Protein AF-A0A969B679-F1 (afdb_monomer)

Radius of gyration: 13.57 Å; Cα contacts (8 Å, |Δi|>4): 280; chains: 1; bounding box: 31×29×37 Å

Solvent-accessible surface area (backbone atoms only — not comparable to full-atom values): 5986 Å² total; per-residue (Å²): 124,52,50,67,90,63,87,43,75,42,44,37,35,34,68,43,56,44,59,96,87,38,74,55,59,63,72,22,31,43,34,35,22,45,85,88,44,38,18,14,58,30,70,37,50,71,98,48,69,33,67,26,58,24,21,39,37,39,78,94,76,72,40,67,42,34,56,75,68,40,57,63,42,38,36,37,39,34,79,52,95,94,36,80,44,77,43,83,42,70,72,49,58,83,36,48,85,51,31,37,76,37,71,88,47,34,31,29,33,60

pLDDT: mean 93.39, std 5.0, range [71.81, 98.5]

Nearest PDB structures (foldseek):
  2erj-assembly1_B  TM=4.381E-01  e=5.175E-01  Homo sapiens
  2erj-assembly2_F  TM=4.341E-01  e=7.886E-01  Homo sapiens
  5j0c-assembly1_A  TM=3.801E-01  e=5.533E+00  Homo sapiens

Mean predicted aligned error: 3.42 Å

Structure (mmCIF, N/CA/C/O backbone):
data_AF-A0A969B679-F1
#
_entry.id   AF-A0A969B679-F1
#
loop_
_atom_site.group_PDB
_atom_site.id
_atom_site.type_symbol
_atom_site.label_atom_id
_atom_site.label_alt_id
_atom_site.label_comp_id
_atom_site.label_asym_id
_atom_site.label_entity_id
_atom_site.label_seq_id
_atom_site.pdbx_PDB_ins_code
_atom_site.Cartn_x
_atom_site.Cartn_y
_atom_site.Cartn_z
_atom_site.occupancy
_atom_site.B_iso_or_equiv
_atom_site.auth_seq_id
_atom_site.auth_comp_id
_atom_site.auth_asym_id
_atom_site.auth_atom_id
_atom_site.pdbx_PDB_model_num
ATOM 1 N N . MET A 1 1 ? -4.834 12.360 -0.979 1.00 77.44 1 MET A N 1
ATOM 2 C CA . MET A 1 1 ? -3.890 12.280 0.158 1.00 77.44 1 MET A CA 1
ATOM 3 C C . MET A 1 1 ? -4.436 11.255 1.132 1.00 77.44 1 MET A C 1
ATOM 5 O O . MET A 1 1 ? -5.656 11.120 1.175 1.00 77.44 1 MET A O 1
ATOM 9 N N . ALA A 1 2 ? -3.565 10.530 1.836 1.00 93.31 2 ALA A N 1
ATOM 10 C CA . ALA A 1 2 ? -3.981 9.546 2.835 1.00 93.31 2 ALA A CA 1
ATOM 11 C C . ALA A 1 2 ? -4.539 10.224 4.098 1.00 93.31 2 ALA A C 1
ATOM 13 O O . ALA A 1 2 ? -4.279 11.407 4.318 1.00 93.31 2 ALA A O 1
ATOM 14 N N . VAL A 1 3 ? -5.305 9.485 4.903 1.00 96.44 3 VAL A N 1
ATOM 15 C CA . VAL A 1 3 ? -5.722 9.932 6.242 1.00 96.44 3 VAL A CA 1
ATOM 16 C C . VAL A 1 3 ? -4.527 10.109 7.184 1.00 96.44 3 VAL A C 1
ATOM 18 O O . VAL A 1 3 ? -3.474 9.495 6.997 1.00 96.44 3 VAL A O 1
ATOM 21 N N . GLU A 1 4 ? -4.721 10.924 8.219 1.00 95.88 4 GLU A N 1
ATOM 22 C CA . GLU A 1 4 ? -3.744 11.114 9.292 1.00 95.88 4 GLU A CA 1
ATOM 23 C C . GLU A 1 4 ? -3.589 9.848 10.161 1.00 95.88 4 GLU A C 1
ATOM 25 O O . GLU A 1 4 ? -4.543 9.076 10.299 1.00 95.88 4 GLU A O 1
ATOM 30 N N . PRO A 1 5 ? -2.419 9.634 10.794 1.00 96.12 5 PRO A N 1
ATOM 31 C CA . PRO A 1 5 ? -2.209 8.535 11.726 1.00 96.12 5 PRO A CA 1
ATOM 32 C C . PRO A 1 5 ? -3.212 8.510 12.881 1.00 96.12 5 PRO A C 1
ATOM 34 O O . PRO A 1 5 ? -3.307 9.454 13.662 1.00 96.12 5 PRO A O 1
ATOM 37 N N . THR A 1 6 ? -3.911 7.387 13.036 1.00 95.56 6 THR A N 1
ATOM 38 C CA . THR A 1 6 ? -4.950 7.215 14.069 1.00 95.56 6 THR A CA 1
ATOM 39 C C . THR A 1 6 ? -4.444 6.515 15.330 1.00 95.56 6 THR A C 1
ATOM 41 O O . THR A 1 6 ? -5.145 6.456 16.336 1.00 95.56 6 THR A O 1
ATOM 44 N N . GLY A 1 7 ? -3.228 5.957 15.287 1.00 94.00 7 GLY A N 1
ATOM 45 C CA . GLY A 1 7 ? -2.674 5.110 16.350 1.00 94.00 7 GLY A CA 1
ATOM 46 C C . GLY A 1 7 ? -3.053 3.628 16.235 1.00 94.00 7 GLY A C 1
ATOM 47 O O . GLY A 1 7 ? -2.544 2.817 17.005 1.00 94.00 7 GLY A O 1
ATOM 48 N N . LEU A 1 8 ? -3.879 3.259 15.250 1.00 95.31 8 LEU A N 1
ATOM 49 C CA . LEU A 1 8 ? -4.271 1.878 14.957 1.00 95.31 8 LEU A CA 1
ATOM 50 C C . LEU A 1 8 ? -3.800 1.474 13.549 1.00 95.31 8 LEU A C 1
ATOM 52 O O . LEU A 1 8 ? -4.565 1.589 12.587 1.00 95.31 8 LEU A O 1
ATOM 56 N N . PRO A 1 9 ? -2.529 1.060 13.392 1.00 97.25 9 PRO A N 1
ATOM 57 C CA . PRO A 1 9 ? -1.980 0.725 12.088 1.00 97.25 9 PRO A CA 1
ATOM 58 C C . PRO A 1 9 ? -2.364 -0.692 11.646 1.00 97.25 9 PRO A C 1
ATOM 60 O O . PRO A 1 9 ? -2.398 -1.626 12.446 1.00 97.25 9 PRO A O 1
ATOM 63 N N . TYR A 1 10 ? -2.530 -0.867 10.338 1.00 97.75 10 TYR A N 1
ATOM 64 C CA . TYR A 1 10 ? -2.498 -2.163 9.670 1.00 97.75 10 TYR A CA 1
ATOM 65 C C . TYR A 1 10 ? -1.510 -2.114 8.506 1.00 97.75 10 TYR A C 1
ATOM 67 O O . TYR A 1 10 ? -1.574 -1.233 7.642 1.00 97.75 10 TYR A O 1
ATOM 75 N N . ASN A 1 11 ? -0.571 -3.055 8.502 1.00 97.62 11 ASN A N 1
ATOM 76 C CA . ASN A 1 11 ? 0.531 -3.076 7.550 1.00 97.62 11 ASN A CA 1
ATOM 77 C C . ASN A 1 11 ? 0.176 -3.923 6.329 1.00 97.62 11 ASN A C 1
ATOM 79 O O . ASN A 1 11 ? -0.263 -5.069 6.458 1.00 97.62 11 ASN A O 1
ATOM 83 N N . VAL A 1 12 ? 0.432 -3.375 5.145 1.00 97.62 12 VAL A N 1
ATOM 84 C CA . VAL A 1 12 ? 0.317 -4.089 3.873 1.00 97.62 12 VAL A CA 1
ATOM 85 C C . VAL A 1 12 ? 1.657 -4.000 3.158 1.00 97.62 12 VAL A C 1
ATOM 87 O O . VAL A 1 12 ? 2.156 -2.910 2.892 1.00 97.62 12 VAL A O 1
ATOM 90 N N . ILE A 1 13 ? 2.262 -5.150 2.880 1.00 97.12 13 ILE A N 1
ATOM 91 C CA . ILE A 1 13 ? 3.556 -5.243 2.204 1.00 97.12 13 ILE A CA 1
ATOM 92 C C . ILE A 1 13 ? 3.302 -5.561 0.733 1.00 97.12 13 ILE A C 1
ATOM 94 O O . ILE A 1 13 ? 2.708 -6.592 0.425 1.00 97.12 13 ILE A O 1
ATOM 98 N N . ILE A 1 14 ? 3.767 -4.693 -0.161 1.00 96.19 14 ILE A N 1
ATOM 99 C CA . ILE A 1 14 ? 3.726 -4.909 -1.607 1.00 96.19 14 ILE A CA 1
ATOM 100 C C . ILE A 1 14 ? 5.092 -5.424 -2.059 1.00 96.19 14 ILE A C 1
ATOM 102 O O . ILE A 1 14 ? 6.091 -4.723 -1.903 1.00 96.19 14 ILE A O 1
ATOM 106 N N . THR A 1 15 ? 5.154 -6.666 -2.537 1.00 94.00 15 THR A N 1
ATOM 107 C CA . THR A 1 15 ? 6.419 -7.367 -2.837 1.00 94.00 15 THR A CA 1
ATOM 108 C C . THR A 1 15 ? 6.871 -7.230 -4.286 1.00 94.00 15 THR A C 1
ATOM 110 O O . THR A 1 15 ? 8.030 -7.500 -4.581 1.00 94.00 15 THR A O 1
ATOM 113 N N . ASP A 1 16 ? 5.976 -6.804 -5.174 1.00 91.31 16 ASP A N 1
ATOM 114 C CA . ASP A 1 16 ? 6.258 -6.537 -6.582 1.00 91.31 16 ASP A CA 1
ATOM 115 C C . ASP A 1 16 ? 5.320 -5.436 -7.080 1.00 91.31 16 ASP A C 1
ATOM 117 O O . ASP A 1 16 ? 4.151 -5.402 -6.678 1.00 91.31 16 ASP A O 1
ATOM 121 N N . ILE A 1 17 ? 5.852 -4.529 -7.900 1.00 91.12 17 ILE A N 1
ATOM 122 C CA . ILE A 1 17 ? 5.087 -3.449 -8.524 1.00 91.12 17 ILE A CA 1
ATOM 123 C C . ILE A 1 17 ? 5.503 -3.359 -9.982 1.00 91.12 17 ILE A C 1
ATOM 125 O O . ILE A 1 17 ? 6.569 -2.834 -10.311 1.00 91.12 17 ILE A O 1
ATOM 129 N N . SER A 1 18 ? 4.627 -3.822 -10.859 1.00 90.19 18 SER A N 1
ATOM 130 C CA . SER A 1 18 ? 4.816 -3.774 -12.298 1.00 90.19 18 SER A CA 1
ATOM 131 C C . SER A 1 18 ? 3.671 -3.030 -12.983 1.00 90.19 18 SER A C 1
ATOM 133 O O . SER A 1 18 ? 2.511 -3.106 -12.594 1.00 90.19 18 SER A O 1
ATOM 135 N N . ILE A 1 19 ? 3.994 -2.273 -14.029 1.00 87.69 19 ILE A N 1
ATOM 136 C CA . ILE A 1 19 ? 3.026 -1.583 -14.880 1.00 87.69 19 ILE A CA 1
ATOM 137 C C . ILE A 1 19 ? 3.187 -2.164 -16.282 1.00 87.69 19 ILE A C 1
ATOM 139 O O . ILE A 1 19 ? 4.223 -1.993 -16.922 1.00 87.69 19 ILE A O 1
ATOM 143 N N . ASN A 1 20 ? 2.167 -2.881 -16.763 1.00 86.62 20 ASN A N 1
ATOM 144 C CA . ASN A 1 20 ? 2.199 -3.600 -18.046 1.00 86.62 20 ASN A CA 1
ATOM 145 C C . ASN A 1 20 ? 3.403 -4.560 -18.187 1.00 86.62 20 ASN A C 1
ATOM 147 O O . ASN A 1 20 ? 3.980 -4.686 -19.268 1.00 86.62 20 ASN A O 1
ATOM 151 N N . GLY A 1 21 ? 3.786 -5.232 -17.095 1.00 84.88 21 GLY A N 1
ATOM 152 C CA . GLY A 1 21 ? 4.892 -6.196 -17.071 1.00 84.88 21 GLY A CA 1
ATOM 153 C C . GLY A 1 21 ? 6.291 -5.576 -17.007 1.00 84.88 21 GLY A C 1
ATOM 154 O O . GLY A 1 21 ? 7.277 -6.299 -17.128 1.00 84.88 21 GLY A O 1
ATOM 155 N N . VAL A 1 22 ? 6.391 -4.258 -16.820 1.00 88.44 22 VAL A N 1
ATOM 156 C CA . VAL A 1 22 ? 7.652 -3.551 -16.568 1.00 88.44 22 VAL A CA 1
ATOM 157 C C . VAL A 1 22 ? 7.672 -3.104 -15.112 1.00 88.44 22 VAL A C 1
ATOM 159 O O . VAL A 1 22 ? 6.694 -2.523 -14.649 1.00 88.44 22 VAL A O 1
ATOM 162 N N . GLU A 1 23 ? 8.764 -3.371 -14.394 1.00 89.75 23 GLU A N 1
ATOM 163 C CA . GLU A 1 23 ? 8.943 -2.913 -13.009 1.00 89.75 23 GLU A CA 1
ATOM 164 C C . GLU A 1 23 ? 8.729 -1.395 -12.915 1.00 89.75 23 GLU A C 1
ATOM 166 O O . GLU A 1 23 ? 9.167 -0.629 -13.782 1.00 89.75 23 GLU A O 1
ATOM 171 N N . ALA A 1 24 ? 8.021 -0.956 -11.877 1.00 90.62 24 ALA A N 1
AT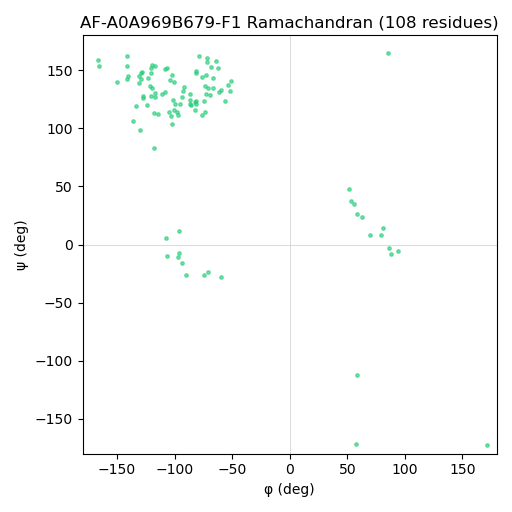OM 172 C CA . ALA A 1 24 ? 7.807 0.457 -11.631 1.00 90.62 24 ALA A CA 1
ATOM 173 C C . ALA A 1 24 ? 9.139 1.177 -11.380 1.00 90.62 24 ALA A C 1
ATOM 175 O O . ALA A 1 24 ? 10.108 0.607 -10.882 1.00 90.62 24 ALA A O 1
ATOM 176 N N . ILE A 1 25 ? 9.182 2.466 -11.703 1.00 90.69 25 ILE A N 1
ATOM 177 C CA . ILE A 1 25 ? 10.349 3.300 -11.414 1.00 90.69 25 ILE A CA 1
ATOM 178 C C . ILE A 1 25 ? 10.330 3.770 -9.958 1.00 90.69 25 ILE A C 1
ATOM 180 O O . ILE A 1 25 ? 9.258 4.005 -9.385 1.00 90.69 25 ILE A O 1
ATOM 184 N N . GLU A 1 26 ? 11.511 3.973 -9.376 1.00 91.31 26 GLU A N 1
ATOM 185 C CA . GLU A 1 26 ? 11.653 4.697 -8.110 1.00 91.31 26 GLU A CA 1
ATOM 186 C C . GLU A 1 26 ? 10.935 6.049 -8.169 1.00 91.31 26 GLU A C 1
ATOM 188 O O . GLU A 1 26 ? 10.945 6.735 -9.192 1.00 91.31 26 GLU A O 1
ATOM 193 N N . GLY A 1 27 ? 10.284 6.422 -7.068 1.00 90.19 27 GLY A N 1
ATOM 194 C CA . GLY A 1 27 ? 9.442 7.619 -7.023 1.00 90.19 27 GLY A CA 1
ATOM 195 C C . GLY A 1 27 ? 7.961 7.346 -7.307 1.00 90.19 27 GLY A C 1
ATOM 196 O O . GLY A 1 27 ? 7.128 8.238 -7.150 1.00 90.19 27 GLY A O 1
ATOM 197 N N . THR A 1 28 ? 7.608 6.113 -7.674 1.00 93.00 28 THR A N 1
ATOM 198 C CA . THR A 1 28 ? 6.214 5.678 -7.807 1.00 93.00 28 THR A CA 1
ATOM 199 C C . THR A 1 28 ? 5.542 5.603 -6.434 1.00 93.00 28 THR A C 1
ATOM 201 O O . THR A 1 28 ? 6.055 4.958 -5.528 1.00 93.00 28 THR A O 1
ATOM 204 N N . TYR A 1 29 ? 4.377 6.221 -6.254 1.00 94.94 29 TYR A N 1
ATOM 205 C CA . TYR A 1 29 ? 3.594 6.079 -5.027 1.00 94.94 29 TYR A CA 1
ATOM 206 C C . TYR A 1 29 ? 2.584 4.946 -5.146 1.00 94.94 29 TYR A C 1
ATOM 208 O O . TYR A 1 29 ? 1.822 4.872 -6.113 1.00 94.94 29 TYR A O 1
ATOM 216 N N . VAL A 1 30 ? 2.507 4.135 -4.097 1.00 95.94 30 VAL A N 1
ATOM 217 C CA . VAL A 1 30 ? 1.422 3.180 -3.881 1.00 95.94 30 VAL A CA 1
ATOM 218 C C . VAL A 1 30 ? 0.465 3.770 -2.866 1.00 95.94 30 VAL A C 1
ATOM 220 O O . VAL A 1 30 ? 0.874 4.118 -1.759 1.00 95.94 30 VAL A O 1
ATOM 223 N N . GLN A 1 31 ? -0.809 3.867 -3.229 1.00 97.62 31 GLN A N 1
ATOM 224 C CA . GLN A 1 31 ? -1.874 4.293 -2.328 1.00 97.62 31 GLN A CA 1
ATOM 225 C C . GLN A 1 31 ? -2.873 3.160 -2.141 1.00 97.62 31 GLN A C 1
ATOM 227 O O . GLN A 1 31 ? -3.344 2.584 -3.120 1.00 97.62 31 GLN A O 1
ATOM 232 N N . LEU A 1 32 ? -3.202 2.862 -0.885 1.00 98.12 32 LEU A N 1
ATOM 233 C CA . LEU A 1 32 ? -4.217 1.879 -0.523 1.00 98.12 32 LEU A CA 1
ATOM 234 C C . LEU A 1 32 ? -5.495 2.577 -0.083 1.00 98.12 32 LEU A C 1
ATOM 236 O O . LEU A 1 32 ? -5.453 3.610 0.591 1.00 98.12 32 LEU A O 1
ATOM 240 N N . TYR A 1 33 ? -6.624 1.994 -0.466 1.00 98.50 33 TYR A N 1
ATOM 241 C CA . TYR A 1 33 ? -7.938 2.585 -0.303 1.00 98.50 33 TYR A CA 1
ATOM 242 C C . TYR A 1 33 ? -8.922 1.632 0.358 1.00 98.50 33 TYR A C 1
ATOM 244 O O . TYR A 1 33 ? -8.962 0.439 0.046 1.00 98.50 33 TYR A O 1
ATOM 252 N N . ASP A 1 34 ? -9.760 2.223 1.204 1.00 97.94 34 ASP A N 1
ATOM 253 C CA . ASP A 1 34 ? -11.044 1.679 1.624 1.00 97.94 34 ASP A CA 1
ATOM 254 C C . ASP A 1 34 ? -12.151 2.418 0.852 1.00 97.94 34 ASP A C 1
ATOM 256 O O . ASP A 1 34 ? -12.419 3.603 1.082 1.00 97.94 34 ASP A O 1
ATOM 260 N N . GLY A 1 35 ? -12.724 1.757 -0.158 1.00 96.31 35 GLY A N 1
ATOM 261 C CA . GLY A 1 35 ? -13.621 2.394 -1.121 1.00 96.31 35 GLY A CA 1
ATOM 262 C C . GLY A 1 35 ? -12.932 3.552 -1.853 1.00 96.31 35 GLY A C 1
ATOM 263 O O . GLY A 1 35 ? -12.013 3.347 -2.641 1.00 96.31 35 GLY A O 1
ATOM 264 N N . SER A 1 36 ? -13.375 4.787 -1.606 1.00 95.94 36 SER A N 1
ATOM 265 C CA . SER A 1 36 ? -12.759 6.000 -2.168 1.00 95.94 36 SER A CA 1
ATOM 266 C C . SER A 1 36 ? -11.762 6.689 -1.229 1.00 95.94 36 SER A C 1
ATOM 268 O O . SER A 1 36 ? -11.119 7.660 -1.635 1.00 95.94 36 SER A O 1
ATOM 270 N N . LEU A 1 37 ? -11.648 6.245 0.025 1.00 97.50 37 LEU A N 1
ATOM 271 C CA . LEU A 1 37 ? -10.798 6.870 1.035 1.00 97.50 37 LEU A CA 1
ATOM 272 C C . LEU A 1 37 ? -9.380 6.312 0.945 1.00 97.50 37 LEU A C 1
ATOM 274 O O . LEU A 1 37 ? -9.179 5.115 1.108 1.00 97.50 37 LEU A O 1
ATOM 278 N N . CYS A 1 38 ? -8.392 7.175 0.717 1.00 97.81 38 CYS A N 1
ATOM 279 C CA . CYS A 1 38 ? -6.984 6.791 0.781 1.00 97.81 38 CYS A CA 1
ATOM 280 C C . CYS A 1 38 ? -6.588 6.612 2.253 1.00 97.81 38 CYS A C 1
ATOM 282 O O . CYS A 1 38 ? -6.601 7.577 3.015 1.00 97.81 38 CYS A O 1
ATOM 284 N N . VAL A 1 39 ? -6.256 5.389 2.658 1.00 98.31 39 VAL A N 1
ATOM 285 C CA . VAL A 1 39 ? -5.989 5.033 4.064 1.00 98.31 39 VAL A CA 1
ATOM 286 C C . VAL A 1 39 ? -4.511 4.801 4.358 1.00 98.31 39 VAL A C 1
ATOM 288 O O . VAL A 1 39 ? -4.130 4.709 5.520 1.00 98.31 39 VAL A O 1
ATOM 291 N N . GLY A 1 40 ? -3.675 4.742 3.321 1.00 97.88 40 GLY A N 1
ATOM 292 C CA . GLY A 1 40 ? -2.224 4.687 3.446 1.00 97.88 40 GLY A CA 1
ATOM 293 C C . GLY A 1 40 ? -1.530 4.974 2.122 1.00 97.88 40 GLY A C 1
ATOM 294 O O . GLY A 1 40 ? -2.090 4.758 1.046 1.00 97.88 40 GLY A O 1
ATOM 295 N N . THR A 1 41 ? -0.301 5.474 2.211 1.00 97.50 41 THR A N 1
ATOM 296 C CA . THR A 1 41 ? 0.553 5.764 1.058 1.00 97.50 41 THR A CA 1
ATOM 297 C C . THR A 1 41 ? 1.990 5.370 1.364 1.00 97.50 41 THR A C 1
ATOM 299 O O . THR A 1 41 ? 2.452 5.544 2.490 1.00 97.50 41 THR A O 1
ATOM 302 N N . ALA A 1 42 ? 2.710 4.882 0.361 1.00 96.00 42 ALA A N 1
ATOM 303 C CA . ALA A 1 42 ? 4.144 4.632 0.447 1.00 96.00 42 ALA A CA 1
ATOM 304 C C . ALA A 1 42 ? 4.831 4.997 -0.868 1.00 96.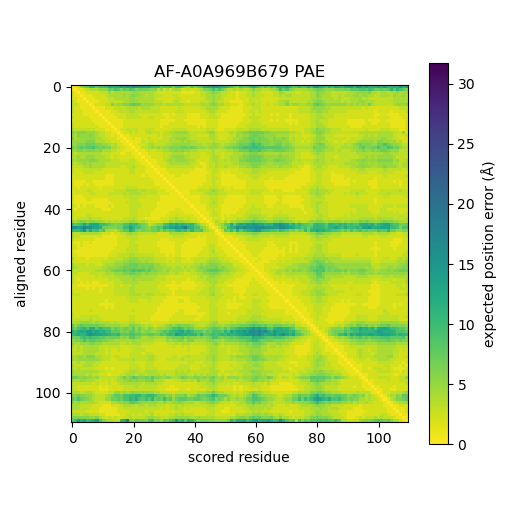00 42 ALA A C 1
ATOM 306 O O . ALA A 1 42 ? 4.201 4.984 -1.927 1.00 96.00 42 ALA A O 1
ATOM 307 N N . LEU A 1 43 ? 6.115 5.332 -0.782 1.00 94.56 43 LEU A N 1
ATOM 308 C CA . LEU A 1 43 ? 6.970 5.562 -1.938 1.00 94.56 43 LEU A CA 1
ATOM 309 C C . LEU A 1 43 ? 7.694 4.261 -2.284 1.00 94.56 43 LEU A C 1
ATOM 311 O O . LEU A 1 43 ? 8.338 3.670 -1.419 1.00 94.56 43 LEU A O 1
ATOM 315 N N . TYR A 1 44 ? 7.593 3.839 -3.537 1.00 93.38 44 TYR A N 1
ATOM 316 C CA . TYR A 1 44 ? 8.352 2.724 -4.075 1.00 93.38 44 TYR A CA 1
ATOM 317 C C . TYR A 1 44 ? 9.825 3.102 -4.232 1.00 93.38 44 TYR A C 1
ATOM 319 O O . TYR A 1 44 ? 10.158 4.162 -4.775 1.00 93.38 44 TYR A O 1
ATOM 327 N N . GLN A 1 45 ? 10.690 2.190 -3.794 1.00 88.25 45 GLN A N 1
ATOM 328 C CA . GLN A 1 45 ? 12.132 2.218 -4.008 1.00 88.25 45 GLN A CA 1
ATOM 329 C C . GLN A 1 45 ? 12.519 0.958 -4.785 1.00 88.25 45 GLN A C 1
ATOM 331 O O . GLN A 1 45 ? 12.048 -0.130 -4.459 1.00 88.25 45 GLN A O 1
ATOM 336 N N . THR A 1 46 ? 13.351 1.115 -5.817 1.00 79.62 46 THR A N 1
ATOM 337 C CA . THR A 1 46 ? 13.676 0.048 -6.779 1.00 79.62 46 THR A CA 1
ATOM 338 C C . THR A 1 46 ? 14.130 -1.239 -6.090 1.00 79.62 46 THR A C 1
ATOM 340 O O . THR A 1 46 ? 15.000 -1.208 -5.217 1.00 79.62 46 THR A O 1
ATOM 343 N N . SER A 1 47 ? 13.562 -2.371 -6.517 1.00 71.81 47 SER A N 1
ATOM 344 C CA . SER A 1 47 ? 13.877 -3.721 -6.036 1.00 71.81 47 SER A CA 1
ATOM 345 C C . SER A 1 47 ? 13.686 -3.945 -4.525 1.00 71.81 47 SER A C 1
ATOM 347 O O . SER A 1 47 ? 14.328 -4.825 -3.943 1.00 71.81 47 SER A O 1
ATOM 349 N N . ALA A 1 48 ? 12.803 -3.175 -3.879 1.00 79.88 48 ALA A N 1
ATOM 350 C CA . ALA A 1 48 ? 12.461 -3.330 -2.469 1.00 79.88 48 ALA A CA 1
ATOM 351 C C . ALA A 1 48 ? 10.970 -3.619 -2.254 1.00 79.88 48 ALA A C 1
ATOM 353 O O . ALA A 1 48 ? 10.092 -3.095 -2.940 1.00 79.88 48 ALA A O 1
ATOM 354 N N . ASN A 1 49 ? 10.679 -4.398 -1.211 1.00 92.56 49 ASN A N 1
ATOM 355 C CA . ASN A 1 49 ? 9.319 -4.518 -0.701 1.00 92.56 49 ASN A CA 1
ATOM 356 C C . ASN A 1 49 ? 8.837 -3.147 -0.213 1.00 92.56 49 ASN A C 1
ATOM 358 O O . ASN A 1 49 ? 9.508 -2.491 0.584 1.00 92.56 49 ASN A O 1
ATOM 362 N N . THR A 1 50 ? 7.640 -2.749 -0.626 1.00 95.19 50 THR A N 1
ATOM 363 C CA . THR A 1 50 ? 7.027 -1.488 -0.206 1.00 95.19 50 THR A CA 1
ATOM 364 C C . THR A 1 50 ? 6.072 -1.733 0.947 1.00 95.19 50 THR A C 1
ATOM 366 O O . THR A 1 50 ? 5.018 -2.344 0.781 1.00 95.19 50 THR A O 1
ATOM 369 N N . LEU A 1 51 ? 6.432 -1.250 2.135 1.00 96.44 51 LEU A N 1
ATOM 370 C CA . LEU A 1 51 ? 5.543 -1.260 3.290 1.00 96.44 51 LEU A CA 1
ATOM 371 C C . LEU A 1 51 ? 4.589 -0.065 3.218 1.00 96.44 51 LEU A C 1
ATOM 373 O O . LEU A 1 51 ? 5.015 1.080 3.353 1.00 96.44 51 LEU A O 1
ATOM 377 N N . VAL A 1 52 ? 3.295 -0.339 3.082 1.00 97.50 52 VAL A N 1
ATOM 378 C CA . VAL A 1 52 ? 2.238 0.658 3.236 1.00 97.50 52 VAL A CA 1
ATOM 379 C C . VAL A 1 52 ? 1.623 0.518 4.624 1.00 97.50 52 VAL A C 1
ATOM 381 O O . VAL A 1 52 ? 1.007 -0.500 4.947 1.00 97.50 52 VAL A O 1
ATOM 384 N N . VAL A 1 53 ? 1.774 1.556 5.446 1.00 97.88 53 VAL A N 1
ATOM 385 C CA . VAL A 1 53 ? 1.059 1.660 6.723 1.00 97.88 53 VAL A CA 1
ATOM 386 C C . VAL A 1 53 ? -0.306 2.273 6.448 1.00 97.88 53 VAL A C 1
ATOM 388 O O . VAL A 1 53 ? -0.398 3.385 5.927 1.00 97.88 53 VAL A O 1
ATOM 391 N N . THR A 1 54 ? -1.360 1.535 6.781 1.00 98.12 54 THR A N 1
ATOM 392 C CA . THR A 1 54 ? -2.746 2.006 6.691 1.00 98.12 54 THR A CA 1
ATOM 393 C C . THR A 1 54 ? -3.311 2.247 8.079 1.00 98.12 54 THR A C 1
ATOM 395 O O . THR A 1 54 ? -2.880 1.601 9.032 1.00 98.12 54 THR A O 1
ATOM 398 N N . TRP A 1 55 ? -4.259 3.172 8.212 1.00 98.19 55 TRP A N 1
ATOM 399 C CA . TRP A 1 55 ? -4.785 3.572 9.519 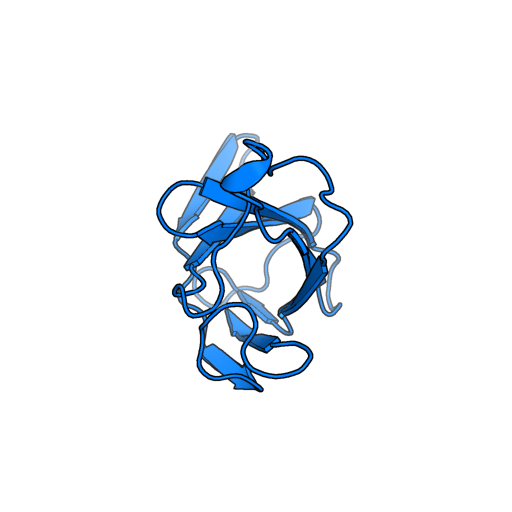1.00 98.19 55 TRP A CA 1
ATOM 400 C C . TRP A 1 55 ? -6.265 3.249 9.669 1.00 98.19 55 TRP A C 1
ATOM 402 O O . TRP A 1 55 ? -7.079 3.633 8.825 1.00 98.19 55 TRP A O 1
ATOM 412 N N . GLN A 1 56 ? -6.608 2.540 10.745 1.00 97.94 56 GLN A N 1
ATOM 413 C CA . GLN A 1 56 ? -7.989 2.195 11.062 1.00 97.94 56 GLN A CA 1
ATOM 414 C C . GLN A 1 56 ? -8.725 3.434 11.565 1.00 97.94 56 GLN A C 1
ATOM 416 O O . GLN A 1 56 ? -8.189 4.178 12.388 1.00 97.94 56 GLN A O 1
ATOM 421 N N . GLY A 1 57 ? -9.952 3.641 11.093 1.00 97.06 57 GLY A N 1
ATOM 422 C CA . GLY A 1 57 ? -10.809 4.717 11.579 1.00 97.06 57 GLY A CA 1
ATOM 423 C C . GLY A 1 57 ? -11.468 4.386 12.919 1.00 97.06 57 GLY A C 1
ATOM 424 O O . GLY A 1 57 ? -11.593 3.223 13.307 1.00 97.06 57 GLY A O 1
ATOM 425 N N . ASP A 1 58 ? -11.959 5.426 13.589 1.00 95.38 58 ASP A N 1
ATOM 426 C CA . ASP A 1 58 ? -12.859 5.313 14.738 1.00 95.38 58 ASP A CA 1
ATOM 427 C C . ASP A 1 58 ? -14.071 6.236 14.520 1.00 95.38 58 ASP A C 1
ATOM 429 O O . ASP A 1 58 ? -13.997 7.446 14.775 1.00 95.38 58 ASP A O 1
ATOM 433 N N . PRO A 1 59 ? -15.213 5.687 14.059 1.00 90.75 59 PRO A N 1
ATOM 434 C CA . PRO A 1 59 ? -16.433 6.461 13.852 1.00 90.75 59 PRO A CA 1
ATOM 435 C C . PRO A 1 59 ? -16.964 7.124 15.128 1.00 90.75 59 PRO A C 1
ATOM 437 O O . PRO A 1 59 ? -17.606 8.168 15.039 1.00 90.75 59 PRO A O 1
ATOM 440 N N . SER A 1 60 ? -16.694 6.558 16.312 1.00 93.44 60 SER A N 1
ATOM 441 C CA . SER A 1 60 ? -17.158 7.120 17.588 1.00 93.44 60 SER A CA 1
ATOM 442 C C . SER A 1 60 ? -16.434 8.417 17.958 1.00 93.44 60 SER A C 1
ATOM 444 O O . SER A 1 60 ? -16.987 9.257 18.666 1.00 93.44 60 SER A O 1
ATOM 446 N N . GLN A 1 61 ? -15.226 8.603 17.422 1.00 92.62 61 GLN A N 1
ATOM 447 C CA . GLN A 1 61 ? -14.393 9.790 17.605 1.00 92.62 61 GLN A CA 1
ATOM 448 C C . GLN A 1 61 ? -14.326 10.666 16.347 1.00 92.62 61 GLN A C 1
ATOM 450 O O . GLN A 1 61 ? -13.591 11.652 16.324 1.00 92.62 61 GLN A O 1
ATOM 455 N N . ASN A 1 62 ? -15.095 10.328 15.304 1.00 93.38 62 ASN A N 1
ATOM 456 C CA . ASN A 1 62 ? -15.053 10.990 14.000 1.00 93.38 62 ASN A CA 1
ATOM 457 C C . ASN A 1 62 ? -13.641 10.990 13.369 1.00 93.38 62 ASN A C 1
ATOM 459 O O . ASN A 1 62 ? -13.238 11.947 12.706 1.00 93.38 62 ASN A O 1
ATOM 463 N N . ILE A 1 63 ? -12.885 9.911 13.589 1.00 95.69 63 ILE A N 1
ATOM 464 C CA . ILE A 1 63 ? -11.558 9.699 13.011 1.00 95.69 63 ILE A CA 1
ATOM 465 C C . ILE A 1 63 ? -11.712 8.859 11.742 1.00 95.69 63 ILE A C 1
ATOM 467 O O . ILE A 1 63 ? -12.210 7.733 11.783 1.00 95.69 63 ILE A O 1
ATOM 471 N N . LEU A 1 64 ? -11.273 9.406 10.609 1.00 96.31 64 LEU A N 1
ATOM 472 C CA . LEU A 1 64 ? -11.305 8.716 9.321 1.00 96.31 64 LEU A CA 1
ATOM 473 C C . LEU A 1 64 ? -10.191 7.670 9.220 1.00 96.31 64 LEU A C 1
ATOM 475 O O . LEU A 1 64 ? -9.073 7.890 9.673 1.00 96.31 64 LEU A O 1
ATOM 479 N N . GLY A 1 65 ? -10.495 6.560 8.558 1.00 97.31 65 GLY A N 1
ATOM 480 C CA . GLY A 1 65 ? -9.566 5.474 8.273 1.00 97.31 65 GLY A CA 1
ATOM 481 C C . GLY A 1 65 ? -10.314 4.281 7.689 1.00 97.31 65 GLY A C 1
ATOM 482 O O . GLY A 1 65 ? -11.502 4.396 7.384 1.00 97.31 65 GLY A O 1
ATOM 483 N N . PHE A 1 66 ? -9.635 3.150 7.523 1.00 98.12 66 PHE A N 1
ATOM 484 C CA . PHE A 1 66 ? -10.296 1.941 7.029 1.00 98.12 66 PHE A CA 1
ATOM 485 C C . PHE A 1 66 ? -11.219 1.331 8.092 1.00 98.12 66 PHE A C 1
ATOM 487 O O . PHE A 1 66 ? -10.993 1.504 9.296 1.00 98.12 66 PHE A O 1
ATOM 494 N N . ALA A 1 67 ? -12.210 0.553 7.656 1.00 97.44 67 ALA A N 1
ATOM 495 C CA . ALA A 1 67 ? -12.956 -0.362 8.516 1.00 97.44 67 ALA A CA 1
ATOM 496 C C . ALA A 1 67 ? -12.464 -1.811 8.357 1.00 97.44 67 ALA A C 1
ATOM 498 O O . ALA A 1 67 ? -12.156 -2.278 7.259 1.00 97.44 67 ALA A O 1
ATOM 499 N N . VAL A 1 68 ? -12.373 -2.539 9.474 1.00 96.81 68 VAL A N 1
ATOM 500 C CA . VAL A 1 68 ? -11.960 -3.952 9.480 1.00 96.81 68 VAL A CA 1
ATOM 501 C C . VAL A 1 68 ? -12.925 -4.786 8.635 1.00 96.81 68 VAL A C 1
ATOM 503 O O . VAL A 1 68 ? -14.140 -4.669 8.775 1.00 96.81 68 VAL A O 1
ATOM 506 N N . GLY A 1 69 ? -12.375 -5.644 7.775 1.00 96.81 69 GLY A N 1
ATOM 507 C CA . GLY A 1 69 ? -13.135 -6.480 6.844 1.00 96.81 69 GLY A CA 1
ATOM 508 C C . GLY A 1 69 ? -13.445 -5.821 5.498 1.00 96.81 69 GLY A C 1
ATOM 509 O O . GLY A 1 69 ? -13.882 -6.521 4.585 1.00 96.81 69 GLY A O 1
ATOM 510 N N . ASN A 1 70 ? -13.172 -4.523 5.324 1.00 97.62 70 ASN A N 1
ATOM 511 C CA . ASN A 1 70 ? -13.316 -3.881 4.019 1.00 97.62 70 ASN A CA 1
ATOM 512 C C . ASN A 1 70 ? -12.209 -4.320 3.058 1.00 97.62 70 ASN A C 1
ATOM 514 O O . ASN A 1 70 ? -11.071 -4.570 3.461 1.00 97.62 70 ASN A O 1
ATOM 518 N N . THR A 1 71 ? -12.551 -4.416 1.773 1.00 97.88 71 THR A N 1
ATOM 519 C CA . THR A 1 71 ? -11.619 -4.816 0.715 1.00 97.88 71 THR A CA 1
ATOM 520 C C . THR A 1 71 ? -10.533 -3.767 0.511 1.00 97.88 71 THR A C 1
ATOM 522 O O . THR A 1 71 ? -10.814 -2.576 0.388 1.00 97.88 71 THR A O 1
ATOM 525 N N . ILE A 1 72 ? -9.293 -4.234 0.410 1.00 98.25 72 ILE A N 1
ATOM 526 C CA . ILE A 1 72 ? -8.136 -3.402 0.103 1.00 98.25 72 ILE A CA 1
ATOM 527 C C . ILE A 1 72 ? -8.088 -3.196 -1.410 1.00 98.25 72 ILE A C 1
ATOM 529 O O . ILE A 1 72 ? -7.970 -4.155 -2.173 1.00 98.25 72 ILE A O 1
ATOM 533 N N . THR A 1 73 ? -8.138 -1.942 -1.848 1.00 97.94 73 THR A N 1
ATOM 534 C CA . THR A 1 73 ? -7.891 -1.574 -3.250 1.00 97.94 73 THR A CA 1
ATOM 535 C C . THR A 1 73 ? -6.662 -0.684 -3.345 1.00 97.94 73 THR A C 1
ATOM 537 O O . THR A 1 73 ? -6.301 -0.018 -2.374 1.00 97.94 73 THR A O 1
ATOM 540 N N . ALA A 1 74 ? -5.985 -0.692 -4.490 1.00 97.31 74 ALA A N 1
ATOM 541 C CA . ALA A 1 74 ? -4.749 0.051 -4.674 1.00 97.31 74 ALA A CA 1
ATOM 542 C C . ALA A 1 74 ? -4.796 0.921 -5.926 1.00 97.31 74 ALA A C 1
ATOM 544 O O . ALA A 1 74 ? -5.415 0.567 -6.930 1.00 97.31 74 ALA A O 1
ATOM 545 N N . LYS A 1 75 ? -4.092 2.050 -5.865 1.00 96.44 75 LYS A N 1
ATOM 546 C CA . LYS A 1 75 ? -3.748 2.854 -7.036 1.00 96.44 75 LYS A CA 1
ATOM 547 C C . LYS A 1 75 ? -2.271 3.178 -7.025 1.00 96.44 75 LYS A C 1
ATOM 549 O O . LYS A 1 75 ? -1.683 3.417 -5.968 1.00 96.44 75 LYS A O 1
ATOM 554 N N . ILE A 1 76 ? -1.704 3.225 -8.218 1.00 94.94 76 ILE A N 1
ATOM 555 C CA . ILE A 1 76 ? -0.307 3.549 -8.449 1.00 94.94 76 ILE A CA 1
ATOM 556 C C . ILE A 1 76 ? -0.224 4.903 -9.124 1.00 94.94 76 ILE A C 1
ATOM 558 O O . ILE A 1 76 ? -0.881 5.140 -10.134 1.00 94.94 76 ILE A O 1
ATOM 562 N N . TYR A 1 77 ? 0.603 5.775 -8.562 1.00 94.94 77 TYR A N 1
ATOM 563 C CA . TYR A 1 77 ? 0.891 7.097 -9.089 1.00 94.94 77 TYR A CA 1
ATOM 564 C C . TYR A 1 77 ? 2.354 7.128 -9.502 1.00 94.94 77 TYR A C 1
ATOM 566 O O . TYR A 1 77 ? 3.235 7.058 -8.650 1.00 94.94 77 TYR A O 1
ATOM 574 N N . THR A 1 78 ? 2.621 7.232 -10.795 1.00 92.38 78 THR A N 1
ATOM 575 C CA . THR A 1 78 ? 3.990 7.226 -11.324 1.00 92.38 78 THR A CA 1
ATOM 576 C C . THR A 1 78 ? 4.206 8.413 -12.250 1.00 92.38 78 THR A C 1
ATOM 578 O O . THR A 1 78 ? 3.267 8.875 -12.904 1.00 92.38 78 THR A O 1
ATOM 581 N N . GLU A 1 79 ? 5.423 8.942 -12.297 1.00 88.69 79 GLU A N 1
ATOM 582 C CA . GLU A 1 79 ? 5.763 10.027 -13.211 1.00 88.69 79 GLU A CA 1
ATOM 583 C C . GLU A 1 79 ? 6.178 9.463 -14.572 1.00 88.69 79 GLU A C 1
ATOM 585 O O . GLU A 1 79 ? 7.107 8.671 -14.688 1.00 88.69 79 GLU A O 1
ATOM 590 N N . TRP A 1 80 ? 5.504 9.909 -15.629 1.00 81.19 80 TRP A N 1
ATOM 591 C CA . TRP A 1 80 ? 5.807 9.540 -17.003 1.00 81.19 80 TRP A CA 1
ATOM 592 C C . TRP A 1 80 ? 5.815 10.790 -17.884 1.00 81.19 80 TRP A C 1
ATOM 594 O O . TRP A 1 80 ? 4.812 11.495 -17.990 1.00 81.19 80 TRP A O 1
ATOM 604 N N . TYR A 1 81 ? 6.960 11.082 -18.513 1.00 79.62 81 TYR A N 1
ATOM 605 C CA . TYR A 1 81 ? 7.161 12.271 -19.356 1.00 79.62 81 TYR A CA 1
ATOM 606 C C . TYR A 1 81 ? 6.747 13.581 -18.657 1.00 79.62 81 TYR A C 1
ATOM 608 O O . TYR A 1 81 ? 6.019 14.400 -19.224 1.00 79.62 81 TYR A O 1
ATOM 616 N N . SER A 1 82 ? 7.187 13.763 -17.407 1.00 83.56 82 SER A N 1
ATOM 617 C CA . SER A 1 82 ? 6.874 14.941 -16.582 1.00 83.56 82 SER A CA 1
ATOM 618 C C . SER A 1 82 ? 5.384 15.127 -16.267 1.00 83.56 82 SER A C 1
ATOM 620 O O . SER A 1 82 ? 4.927 16.238 -15.989 1.00 83.56 82 SER A O 1
ATOM 622 N N . LYS A 1 83 ? 4.602 14.041 -16.320 1.00 88.75 83 LYS A N 1
ATOM 623 C CA . LYS A 1 83 ? 3.196 13.997 -15.907 1.00 88.75 83 LYS A CA 1
ATOM 624 C C . LYS A 1 83 ? 2.957 12.814 -14.984 1.00 88.75 83 LYS A C 1
ATOM 626 O O . LYS A 1 83 ? 3.405 11.710 -15.266 1.00 88.75 83 LYS A O 1
ATOM 631 N N . VAL A 1 84 ? 2.173 13.018 -13.932 1.00 90.06 84 VAL A N 1
ATOM 632 C CA . VAL A 1 84 ? 1.724 11.912 -13.080 1.00 90.06 84 VAL A CA 1
ATOM 633 C C . VAL A 1 84 ? 0.636 11.126 -13.809 1.00 90.06 84 VAL A C 1
ATOM 635 O O . VAL A 1 84 ? -0.374 11.695 -14.223 1.00 90.06 84 VAL A O 1
ATOM 638 N N . GLN A 1 85 ? 0.853 9.825 -13.970 1.00 92.38 85 GLN A N 1
ATOM 639 C CA . GLN A 1 85 ? -0.133 8.853 -14.431 1.00 92.38 85 GLN A CA 1
ATOM 640 C C . GLN A 1 85 ? -0.667 8.065 -13.238 1.00 92.38 85 GLN A C 1
ATOM 642 O O . GLN A 1 85 ? 0.067 7.810 -12.282 1.00 92.38 85 GLN A O 1
ATOM 647 N N . ILE A 1 86 ? -1.946 7.696 -13.303 1.00 94.06 86 ILE A N 1
ATOM 648 C CA . ILE A 1 86 ? -2.635 6.949 -12.250 1.00 94.06 86 ILE A CA 1
ATOM 649 C C . ILE A 1 86 ? -3.145 5.645 -12.849 1.00 94.06 86 ILE A C 1
ATOM 651 O O . ILE A 1 86 ? -3.858 5.671 -13.851 1.00 94.06 86 ILE A O 1
ATOM 655 N N . PHE A 1 87 ? -2.812 4.530 -12.211 1.00 93.31 87 PHE A N 1
ATOM 656 C CA . PHE A 1 87 ? -3.271 3.201 -12.593 1.00 93.31 87 PHE A CA 1
ATOM 657 C C . PHE A 1 87 ? -4.024 2.561 -11.432 1.00 93.31 87 PHE A C 1
ATOM 659 O O . PHE A 1 87 ? -3.580 2.643 -10.285 1.00 93.31 87 PHE A O 1
ATOM 666 N N . ASP A 1 88 ? -5.155 1.924 -11.724 1.00 93.62 88 ASP A N 1
ATOM 667 C CA . ASP A 1 88 ? -5.794 1.029 -10.764 1.00 93.62 88 ASP A CA 1
ATOM 668 C C . ASP A 1 88 ? -4.961 -0.249 -10.660 1.00 93.62 88 ASP A C 1
ATOM 670 O O . ASP A 1 88 ? -4.609 -0.859 -11.672 1.00 93.62 88 ASP A O 1
ATOM 674 N N . ALA A 1 89 ? -4.640 -0.638 -9.429 1.00 92.75 89 ALA A N 1
ATOM 675 C CA . ALA A 1 89 ? -3.776 -1.768 -9.159 1.00 92.75 89 ALA A CA 1
ATOM 676 C C . ALA A 1 89 ? -4.582 -2.974 -8.666 1.00 92.75 89 ALA A C 1
ATOM 678 O O . ALA A 1 89 ? -5.168 -2.960 -7.580 1.00 92.75 89 ALA A O 1
ATOM 679 N N . ALA A 1 90 ? -4.601 -4.037 -9.472 1.00 93.19 90 ALA A N 1
ATOM 680 C CA . ALA A 1 90 ? -5.136 -5.331 -9.072 1.00 93.19 90 ALA A CA 1
ATOM 681 C C . ALA A 1 90 ? -4.129 -6.036 -8.153 1.00 93.19 90 ALA A C 1
ATOM 683 O O . ALA A 1 90 ? -3.050 -6.423 -8.599 1.00 93.19 90 ALA A O 1
ATOM 684 N N . LEU A 1 91 ? -4.479 -6.181 -6.875 1.00 94.88 91 LEU A N 1
ATOM 685 C CA . LEU A 1 91 ? -3.631 -6.833 -5.882 1.00 94.88 91 LEU A CA 1
ATOM 686 C C . LEU A 1 91 ? -3.856 -8.347 -5.872 1.00 94.88 91 LEU A C 1
ATOM 688 O O . LEU A 1 91 ? -4.985 -8.816 -5.727 1.00 94.88 91 LEU A O 1
ATOM 692 N N . SER A 1 92 ? -2.765 -9.105 -5.948 1.00 95.19 92 SER A N 1
ATOM 693 C CA . SER A 1 92 ? -2.755 -10.551 -5.713 1.00 95.19 92 SER A CA 1
ATOM 694 C C . SER A 1 92 ? -2.174 -10.837 -4.332 1.00 95.19 92 SER A C 1
ATO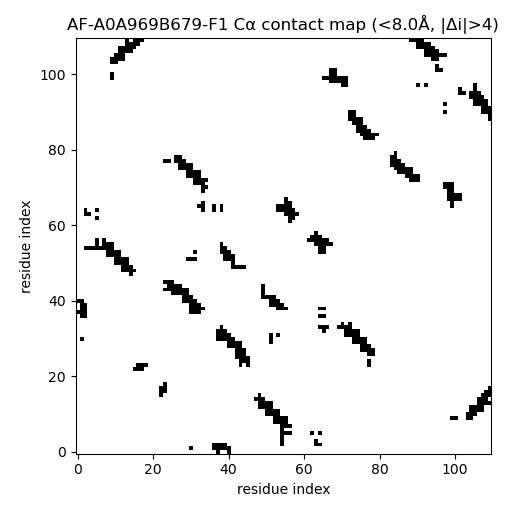M 696 O O . SER A 1 92 ? -0.986 -10.617 -4.109 1.00 95.19 92 SER A O 1
ATOM 698 N N . PHE A 1 93 ? -3.005 -11.298 -3.396 1.00 94.69 93 PHE A N 1
ATOM 699 C CA . PHE A 1 93 ? -2.598 -11.521 -2.006 1.00 94.69 93 PHE A CA 1
ATOM 700 C C . PHE A 1 93 ? -1.892 -12.869 -1.832 1.00 94.69 93 PHE A C 1
ATOM 702 O O . PHE A 1 93 ? -2.453 -13.925 -2.113 1.00 94.69 93 PHE A O 1
ATOM 709 N N . GLU A 1 94 ? -0.662 -12.819 -1.329 1.00 94.75 94 GLU A N 1
ATOM 710 C CA . GLU A 1 94 ? 0.138 -13.982 -0.928 1.00 94.75 94 GLU A CA 1
ATOM 711 C C . GLU A 1 94 ? -0.097 -14.339 0.548 1.00 94.75 94 GLU A C 1
ATOM 713 O O . GLU A 1 94 ? 0.052 -15.492 0.956 1.00 94.75 94 GLU A O 1
ATOM 718 N N . ARG A 1 95 ? -0.479 -13.339 1.353 1.00 94.44 95 ARG A N 1
ATOM 719 C CA . ARG A 1 95 ? -0.930 -13.473 2.743 1.00 94.44 95 ARG A CA 1
ATOM 720 C C . ARG A 1 95 ? -2.075 -12.497 3.008 1.00 94.44 95 ARG A C 1
ATOM 722 O O . ARG A 1 95 ? -2.015 -11.346 2.577 1.00 94.44 95 ARG A O 1
ATOM 729 N N . GLY A 1 96 ? -3.044 -12.947 3.801 1.00 91.12 96 GLY A N 1
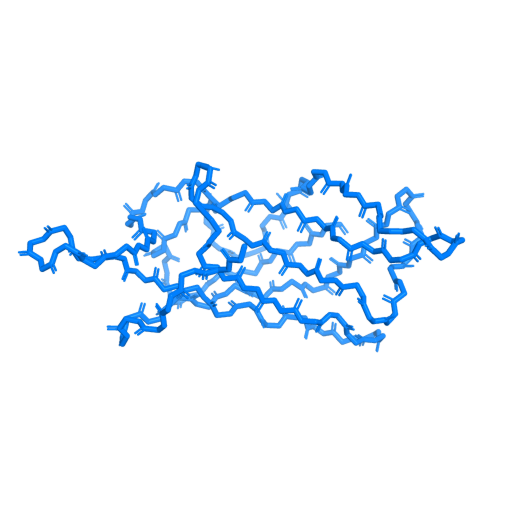ATOM 730 C CA . GLY A 1 96 ? -4.298 -12.244 4.045 1.00 91.12 96 GLY A C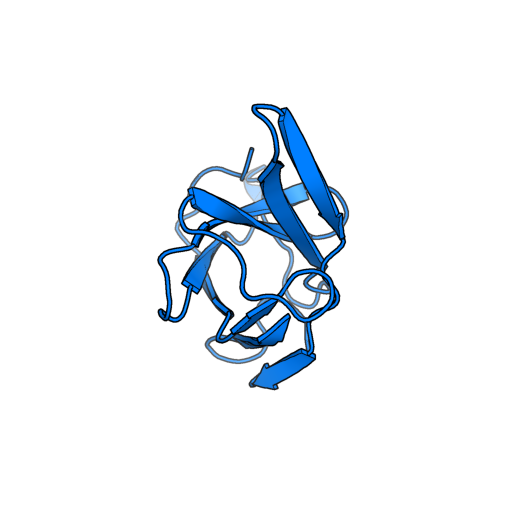A 1
ATOM 731 C C . GLY A 1 96 ? -5.330 -12.568 2.966 1.00 91.12 96 GLY A C 1
ATOM 732 O O . GLY A 1 96 ? -5.015 -13.118 1.912 1.00 91.12 96 GLY A O 1
ATOM 733 N N . ASN A 1 97 ? -6.587 -12.241 3.240 1.00 93.06 97 ASN A N 1
ATOM 734 C CA . ASN A 1 97 ? -7.713 -12.516 2.343 1.00 93.06 97 ASN A CA 1
ATOM 735 C C . ASN A 1 97 ? -8.098 -11.325 1.440 1.00 93.06 97 ASN A C 1
ATOM 737 O O . ASN A 1 97 ? -9.175 -11.330 0.847 1.00 93.06 97 ASN A O 1
ATOM 741 N N . GLY A 1 98 ? -7.260 -10.286 1.378 1.00 94.62 98 GLY A N 1
ATOM 742 C CA . GLY A 1 98 ? -7.544 -9.056 0.638 1.00 94.62 98 GLY A CA 1
ATOM 743 C C . GLY A 1 98 ? -8.442 -8.048 1.358 1.00 94.62 98 GLY A C 1
ATOM 744 O O . GLY A 1 98 ? -8.940 -7.116 0.726 1.00 94.62 98 GLY A O 1
ATOM 745 N N . THR 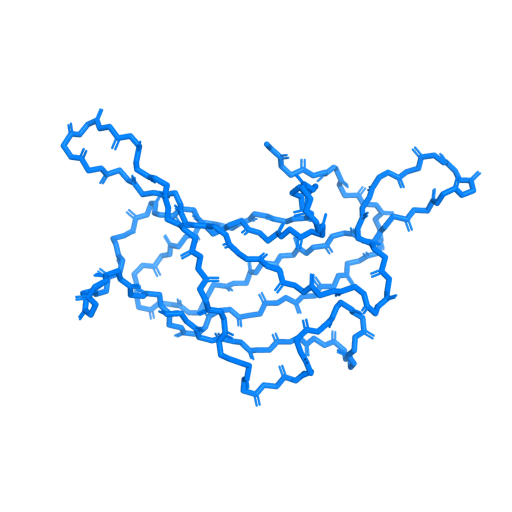A 1 99 ? -8.647 -8.206 2.668 1.00 97.44 99 THR A N 1
ATOM 746 C CA . THR A 1 99 ? -9.392 -7.250 3.499 1.00 97.44 99 THR A CA 1
ATOM 747 C C . THR A 1 99 ? -8.540 -6.687 4.633 1.00 97.44 99 THR A C 1
ATOM 749 O O . THR A 1 99 ? -7.606 -7.333 5.111 1.00 97.44 99 THR A O 1
ATOM 752 N N . PHE A 1 100 ? -8.853 -5.466 5.067 1.00 97.00 100 PHE A N 1
ATOM 753 C CA . PHE A 1 100 ? -8.159 -4.818 6.176 1.00 97.00 100 PHE A CA 1
ATOM 754 C C . PHE A 1 100 ? -8.403 -5.534 7.505 1.00 97.00 100 PHE A C 1
ATOM 756 O O . PHE A 1 100 ? -9.515 -5.984 7.790 1.00 97.00 100 PHE A O 1
ATOM 763 N N . GLY A 1 101 ? -7.374 -5.589 8.354 1.00 91.44 101 GLY A N 1
ATOM 764 C CA . GLY A 1 101 ? -7.474 -6.177 9.694 1.00 91.44 101 GLY A CA 1
ATOM 765 C C . GLY A 1 101 ? -7.652 -7.698 9.707 1.00 91.44 101 GLY A C 1
ATOM 766 O O . GLY A 1 101 ? -7.902 -8.274 10.765 1.00 91.44 101 GLY A O 1
ATOM 767 N N . ASN A 1 102 ? -7.530 -8.359 8.552 1.00 87.69 102 ASN A N 1
ATOM 768 C CA . ASN A 1 102 ? -7.406 -9.806 8.483 1.00 87.69 102 ASN A CA 1
ATOM 769 C C . ASN A 1 102 ? -5.946 -10.193 8.767 1.00 87.69 102 ASN A C 1
ATOM 771 O O . ASN A 1 102 ? -5.037 -9.701 8.099 1.00 87.69 102 ASN A O 1
ATOM 775 N N . ASP A 1 103 ? -5.721 -11.040 9.772 1.00 88.56 103 ASP A N 1
ATOM 776 C CA . ASP A 1 103 ? -4.396 -11.326 10.340 1.00 88.56 103 ASP A CA 1
ATOM 777 C C . ASP A 1 103 ? -3.661 -10.077 10.876 1.00 88.56 103 ASP A C 1
ATOM 779 O O . ASP A 1 103 ? -4.219 -8.989 11.002 1.00 88.56 103 ASP A O 1
ATOM 783 N N . ALA A 1 104 ? -2.388 -10.235 11.248 1.00 90.00 104 ALA A N 1
ATOM 784 C CA . ALA A 1 104 ? -1.557 -9.13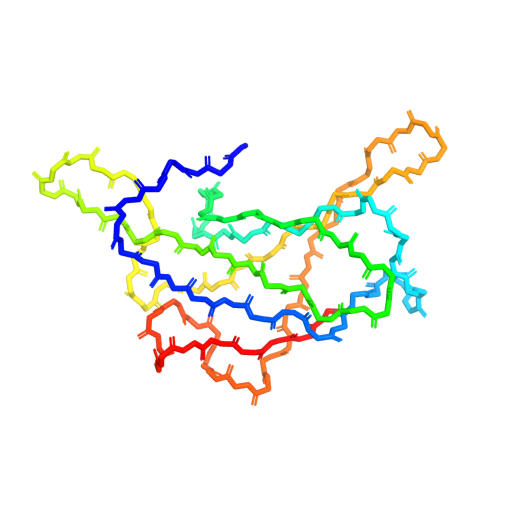4 11.739 1.00 90.00 104 ALA A CA 1
ATOM 785 C C . ALA A 1 104 ? -1.098 -8.170 10.623 1.00 90.00 104 ALA A C 1
ATOM 787 O O . ALA A 1 104 ? -0.782 -7.016 10.903 1.00 90.00 104 ALA A O 1
ATOM 788 N N . PHE A 1 105 ? -1.005 -8.652 9.379 1.00 94.75 105 PHE A N 1
ATOM 789 C CA . PHE A 1 105 ? -0.597 -7.889 8.194 1.00 94.75 105 PHE A CA 1
ATOM 790 C C . PHE A 1 105 ? -0.934 -8.661 6.912 1.00 94.75 105 PHE A C 1
ATOM 792 O O . PHE A 1 105 ? -1.018 -9.892 6.934 1.00 94.75 105 PHE A O 1
ATOM 799 N N . SER A 1 106 ? -1.033 -7.944 5.791 1.00 95.75 106 SER A N 1
ATOM 800 C CA . SER A 1 106 ? -1.209 -8.524 4.452 1.00 95.75 106 SER A CA 1
ATOM 801 C C . SER A 1 106 ? 0.069 -8.438 3.618 1.00 95.75 106 SER A C 1
ATOM 803 O O . SER A 1 106 ? 0.875 -7.521 3.790 1.00 95.75 106 SER A O 1
ATOM 805 N N . VAL A 1 107 ? 0.238 -9.380 2.688 1.00 96.19 107 VAL A N 1
ATOM 806 C CA . VAL A 1 107 ? 1.304 -9.359 1.672 1.00 96.19 107 VAL A CA 1
ATOM 807 C C . VAL A 1 107 ? 0.663 -9.529 0.304 1.00 96.19 107 VAL A C 1
ATOM 809 O O . VAL A 1 107 ? -0.108 -10.470 0.114 1.00 96.19 107 VAL A O 1
ATOM 812 N N . ALA A 1 108 ? 0.967 -8.636 -0.633 1.00 95.44 108 ALA A N 1
ATOM 813 C CA . ALA A 1 108 ? 0.397 -8.653 -1.973 1.00 95.44 108 ALA A CA 1
ATOM 814 C C . ALA A 1 108 ? 1.416 -8.279 -3.056 1.00 95.44 108 ALA A C 1
ATOM 816 O O . ALA A 1 108 ? 2.444 -7.667 -2.779 1.00 95.44 108 ALA A O 1
ATOM 817 N N . LYS A 1 109 ? 1.087 -8.627 -4.298 1.00 92.44 109 LYS A N 1
ATOM 818 C CA . LYS A 1 109 ? 1.808 -8.252 -5.520 1.00 92.44 109 LYS A CA 1
ATOM 819 C C . LYS A 1 109 ? 0.910 -7.464 -6.459 1.00 92.44 109 LYS A C 1
ATOM 821 O O . LYS A 1 109 ? -0.312 -7.655 -6.414 1.00 92.44 109 LYS A O 1
ATOM 826 N N . HIS A 1 110 ? 1.517 -6.639 -7.308 1.00 84.88 110 HIS A N 1
ATOM 827 C CA . HIS A 1 110 ? 0.840 -5.943 -8.392 1.00 84.88 110 HIS A CA 1
ATOM 828 C C . HIS A 1 110 ? 1.612 -6.009 -9.712 1.00 84.88 110 HIS A C 1
ATOM 830 O O . HIS A 1 110 ? 2.783 -5.575 -9.744 1.0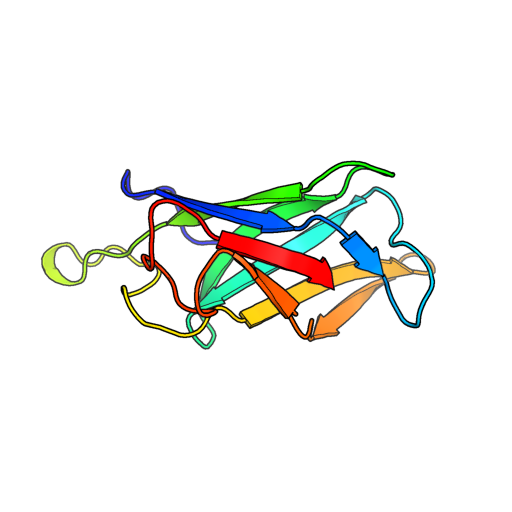0 84.88 110 HIS A O 1
#

Foldseek 3Di:
DAFDAPVAKAKEKEQFDDDVNHGADFQKKKFKDQVPHGFWIWTDDPNDITITIGHDADVVVPGDGHDFFGAIWMKIWHDDPNDTDIDTDDWDWPDAPRTTPGPRHTYTYD

Secondary structure (DSSP, 8-state):
-PPPP-S-EEEEEE---EETTEEPPTTPEEEEEETTEEEEEEE--TTS-EEEEEEB-BGGGTB--BPTTPBEEEEEEEEETTEEEEEEE--EEEES-SBTTSSSEEEEE-

Sequence (110 aa):
MAVEPTGLPYNVIITDISINGVEAIEGTYVQLYDGSLCVGTALYQTSANTLVVTWQGDPSQNILGFAVGNTITAKIYTEWYSKVQIFDAALSFERGNGTFGNDAFSVAKH